Protein AF-A0A1A8ZRG0-F1 (afdb_monomer)

Secondary structure (DSSP, 8-state):
--HHHHHHHHHHHHHHHHHHHTPPP-SS-HHHHHTHHHHHHHHHHTT--HHHHHHHHHHHHHHHHHS-HHHHHHHHHHHHH-HHHHHH----S---SHHHHHHHHHHHHHHTT-S-HHHHHHHHHHHHHHHHHTT--HHHHHHHHHHHS----SSSS--HHHHHHH--

Sequence (168 aa):
MDLVDVEREMARLDAAYRPVAIRPVDVADLDRFKNLGDAVQADLAALAVDDQAETVLRAAIDLYAAGDETARAATRHLFDRYPSFRWAAHLPPDWDTAEEFRARLIHLSACDQGADPRDEILALRDLCDRARRAGVDVEAVLREVAAMSSDADRHGTGSMRGILLGCR

Solvent-accessible surface area (backbone atoms only — not comparable to full-atom values): 9434 Å² total; per-residue (Å²): 113,57,74,66,57,38,51,55,50,43,53,54,46,14,64,66,37,34,75,63,68,72,51,77,86,55,76,84,45,56,68,53,51,75,39,42,68,63,51,49,51,52,58,55,61,73,67,72,47,63,74,60,38,34,55,45,50,52,38,51,38,50,47,39,72,76,37,55,70,68,46,31,53,49,50,29,49,49,38,69,72,27,52,33,29,58,71,69,53,58,75,75,91,78,79,66,48,60,67,59,51,45,51,50,50,43,44,54,44,37,46,58,44,64,95,47,53,66,58,51,53,53,50,52,49,53,52,48,56,50,36,51,75,52,70,33,69,54,68,63,48,36,56,56,46,28,73,74,28,51,77,61,52,91,80,80,78,58,13,51,19,52,52,40,72,65,68,121

Structure (mmCIF, N/CA/C/O backbone):
data_AF-A0A1A8ZRG0-F1
#
_entry.id   AF-A0A1A8ZRG0-F1
#
loop_
_atom_site.group_PDB
_atom_site.id
_atom_site.type_symbol
_atom_site.label_atom_id
_atom_site.label_alt_id
_atom_site.label_comp_id
_atom_site.label_asym_id
_atom_site.label_entity_id
_atom_site.label_seq_id
_atom_site.pdbx_PDB_ins_code
_atom_site.Cartn_x
_atom_site.Cartn_y
_atom_site.Cartn_z
_atom_site.occupancy
_atom_site.B_iso_or_equiv
_atom_site.auth_seq_id
_atom_site.auth_comp_id
_atom_site.auth_asym_id
_atom_site.auth_atom_id
_atom_site.pdbx_PDB_model_num
ATOM 1 N N . MET A 1 1 ? -10.530 9.920 -7.348 1.00 92.38 1 MET A N 1
ATOM 2 C CA . MET A 1 1 ? -10.837 8.907 -8.381 1.00 92.38 1 MET A CA 1
ATOM 3 C C . MET A 1 1 ? -11.881 7.973 -7.803 1.00 92.38 1 MET A C 1
ATOM 5 O O . MET A 1 1 ? -11.871 7.792 -6.589 1.00 92.38 1 MET A O 1
ATOM 9 N N . ASP A 1 2 ? -12.789 7.436 -8.615 1.00 96.31 2 ASP A N 1
ATOM 10 C CA . ASP A 1 2 ? -13.670 6.358 -8.152 1.00 96.31 2 ASP A CA 1
ATOM 11 C C . ASP A 1 2 ? -12.987 4.983 -8.289 1.00 96.31 2 ASP A C 1
ATOM 13 O O . ASP A 1 2 ? -11.849 4.884 -8.754 1.00 96.31 2 ASP A O 1
ATOM 17 N N . LEU A 1 3 ? -13.660 3.916 -7.849 1.00 95.94 3 LEU A N 1
ATOM 18 C CA . LEU A 1 3 ? -13.104 2.559 -7.876 1.00 95.94 3 LEU A CA 1
ATOM 19 C C . LEU A 1 3 ? -12.782 2.072 -9.300 1.00 95.94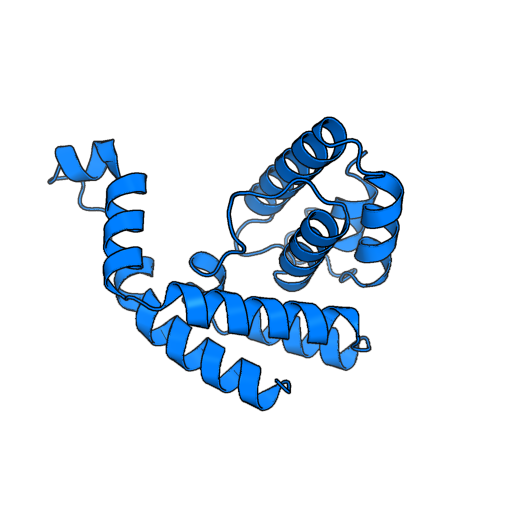 3 LEU A C 1
ATOM 21 O O . LEU A 1 3 ? -11.800 1.359 -9.486 1.00 95.94 3 LEU A O 1
ATOM 25 N N . VAL A 1 4 ? -13.580 2.464 -10.297 1.00 97.81 4 VAL A N 1
ATOM 26 C CA . VAL A 1 4 ? -13.394 2.051 -11.698 1.00 97.81 4 VAL A CA 1
ATOM 27 C C . VAL A 1 4 ? -12.181 2.756 -12.297 1.00 97.81 4 VAL A C 1
ATOM 29 O O . VAL A 1 4 ? -11.368 2.128 -12.979 1.00 97.81 4 VAL A O 1
ATOM 32 N N . ASP A 1 5 ? -12.027 4.049 -12.014 1.00 98.12 5 ASP A N 1
ATOM 33 C CA . ASP A 1 5 ? -10.839 4.811 -12.386 1.00 98.12 5 ASP A CA 1
ATOM 34 C C . ASP A 1 5 ? -9.579 4.228 -11.737 1.00 98.12 5 ASP A C 1
ATOM 36 O O . ASP A 1 5 ? -8.568 4.057 -12.420 1.00 98.12 5 ASP A O 1
ATOM 40 N N . VAL A 1 6 ? -9.638 3.901 -10.440 1.00 98.50 6 VAL A N 1
ATOM 41 C CA . VAL A 1 6 ? -8.517 3.285 -9.714 1.00 98.50 6 VAL A CA 1
ATOM 42 C C . VAL A 1 6 ? -8.157 1.932 -10.316 1.00 98.50 6 VAL A C 1
ATOM 44 O O . VAL A 1 6 ? -6.988 1.712 -10.617 1.00 98.50 6 VAL A O 1
ATOM 47 N N . GLU A 1 7 ? -9.130 1.055 -10.575 1.00 98.62 7 GLU A N 1
ATOM 48 C CA . GLU A 1 7 ? -8.873 -0.241 -11.212 1.00 98.62 7 GLU A CA 1
ATOM 49 C C . GLU A 1 7 ? -8.187 -0.083 -12.575 1.00 98.62 7 GLU A C 1
ATOM 51 O O . GLU A 1 7 ? -7.196 -0.763 -12.853 1.00 98.62 7 GLU A O 1
ATOM 56 N N . ARG A 1 8 ? -8.686 0.822 -13.427 1.00 98.69 8 ARG A N 1
ATOM 57 C CA . ARG A 1 8 ? -8.111 1.057 -14.758 1.00 98.69 8 ARG A CA 1
ATOM 58 C C . ARG A 1 8 ? -6.652 1.499 -14.667 1.00 98.69 8 ARG A C 1
ATOM 60 O O . ARG A 1 8 ? -5.812 0.987 -15.411 1.00 98.69 8 ARG A O 1
ATOM 67 N N . GLU A 1 9 ? -6.351 2.448 -13.786 1.00 98.75 9 GLU A N 1
ATOM 68 C CA . GLU A 1 9 ? -4.988 2.956 -13.632 1.00 98.75 9 GLU A CA 1
ATOM 69 C C . GLU A 1 9 ? -4.061 1.932 -12.962 1.00 98.75 9 GLU A C 1
ATOM 71 O O . GLU A 1 9 ? -2.939 1.744 -13.433 1.00 98.75 9 GLU A O 1
ATOM 76 N N . MET A 1 10 ? -4.531 1.199 -11.944 1.00 98.69 10 MET A N 1
ATOM 77 C CA . MET A 1 10 ? -3.780 0.086 -11.347 1.00 98.69 10 MET A CA 1
ATOM 78 C C . MET A 1 10 ? -3.433 -0.969 -12.399 1.00 98.69 10 MET A C 1
ATOM 80 O O . MET A 1 10 ? -2.285 -1.397 -12.466 1.00 98.69 10 MET A O 1
ATOM 84 N N . ALA A 1 11 ? -4.374 -1.342 -13.273 1.00 98.75 11 ALA A N 1
ATOM 85 C CA . ALA A 1 11 ? -4.125 -2.311 -14.340 1.00 98.75 11 ALA A CA 1
ATOM 86 C C . ALA A 1 11 ? -3.061 -1.826 -15.340 1.00 98.75 11 ALA A C 1
ATOM 88 O O . ALA A 1 11 ? -2.198 -2.595 -15.770 1.00 98.75 11 ALA A O 1
ATOM 89 N N . ARG A 1 12 ? -3.104 -0.540 -15.708 1.00 98.69 12 ARG A N 1
ATOM 90 C CA . ARG A 1 12 ? -2.107 0.080 -16.591 1.00 98.69 12 ARG A CA 1
ATOM 91 C C . ARG A 1 12 ? -0.719 0.080 -15.948 1.00 98.69 12 ARG A C 1
ATOM 93 O O . ARG A 1 12 ? 0.257 -0.265 -16.613 1.00 98.69 12 ARG A O 1
ATOM 100 N N . LEU A 1 13 ? -0.626 0.489 -14.686 1.00 98.69 13 LEU A N 1
ATOM 101 C CA . LEU A 1 13 ? 0.638 0.568 -13.959 1.00 98.69 13 LEU A CA 1
ATOM 102 C C . LEU A 1 13 ? 1.204 -0.820 -13.652 1.00 98.69 13 LEU A C 1
ATOM 104 O O . LEU A 1 13 ? 2.399 -1.032 -13.818 1.00 98.69 13 LEU A O 1
ATOM 108 N N . ASP A 1 14 ? 0.360 -1.793 -13.308 1.00 98.69 14 ASP A N 1
ATOM 109 C CA . ASP A 1 14 ? 0.764 -3.193 -13.155 1.00 98.69 14 ASP A CA 1
ATOM 110 C C . ASP A 1 14 ? 1.443 -3.714 -14.423 1.00 98.69 14 ASP A C 1
ATOM 112 O O . ASP A 1 14 ? 2.547 -4.256 -14.360 1.00 98.69 14 ASP A O 1
ATOM 116 N N . ALA A 1 15 ? 0.841 -3.461 -15.589 1.00 98.50 15 ALA A N 1
ATOM 117 C CA . ALA A 1 15 ? 1.427 -3.833 -16.871 1.00 98.50 15 ALA A CA 1
ATOM 118 C C . ALA A 1 15 ? 2.775 -3.136 -17.135 1.00 98.50 15 ALA A C 1
ATOM 120 O O . ALA A 1 15 ? 3.661 -3.752 -17.730 1.00 98.50 15 ALA A O 1
ATOM 121 N N . ALA A 1 16 ? 2.946 -1.889 -16.683 1.00 98.38 16 ALA A N 1
ATOM 122 C CA . ALA A 1 16 ? 4.204 -1.151 -16.797 1.00 98.38 16 ALA A CA 1
ATOM 123 C C . ALA A 1 16 ? 5.297 -1.706 -15.866 1.00 98.38 16 ALA A C 1
ATOM 125 O O . ALA A 1 16 ? 6.439 -1.857 -16.296 1.00 98.38 16 ALA A O 1
ATOM 126 N N . TYR A 1 17 ? 4.952 -2.063 -14.626 1.00 98.38 17 TYR A N 1
ATOM 127 C CA . TYR A 1 17 ? 5.888 -2.621 -13.645 1.00 98.38 17 TYR A CA 1
ATOM 128 C C . TYR A 1 17 ? 6.255 -4.082 -13.917 1.00 98.38 17 TYR A C 1
ATOM 130 O O . TYR A 1 17 ? 7.357 -4.524 -13.578 1.00 98.38 17 TYR A O 1
ATOM 138 N N . ARG A 1 18 ? 5.358 -4.843 -14.552 1.00 97.62 18 ARG A N 1
ATOM 139 C CA . ARG A 1 18 ? 5.498 -6.290 -14.751 1.00 97.62 18 ARG A CA 1
ATOM 140 C C . ARG A 1 18 ? 6.856 -6.730 -15.321 1.00 97.62 18 ARG A C 1
ATOM 142 O O . ARG A 1 18 ? 7.406 -7.681 -14.770 1.00 97.62 18 ARG A O 1
ATOM 149 N N . PRO A 1 19 ? 7.443 -6.096 -16.359 1.00 97.00 19 PRO A N 1
ATOM 150 C CA . PRO A 1 19 ? 8.737 -6.513 -16.913 1.00 97.00 19 PRO A CA 1
ATOM 151 C C . PRO A 1 19 ? 9.915 -6.396 -15.939 1.00 97.00 19 PRO A C 1
ATOM 153 O O . PRO A 1 19 ? 10.937 -7.051 -16.145 1.00 97.00 19 PRO A O 1
ATOM 156 N N . VAL A 1 20 ? 9.796 -5.547 -14.915 1.00 96.25 20 VAL A N 1
ATOM 157 C CA . VAL A 1 20 ? 10.775 -5.436 -13.827 1.00 96.25 20 VAL A CA 1
ATOM 158 C C . VAL A 1 20 ? 10.456 -6.474 -12.752 1.00 96.25 20 VAL A C 1
ATOM 160 O O . VAL A 1 20 ? 11.332 -7.249 -12.380 1.00 96.25 20 VAL A O 1
ATOM 163 N N . ALA A 1 21 ? 9.189 -6.558 -12.336 1.00 94.56 21 ALA A N 1
ATOM 164 C CA . ALA A 1 21 ? 8.733 -7.420 -11.244 1.00 94.56 21 ALA A CA 1
ATOM 165 C C . ALA A 1 21 ? 9.008 -8.917 -11.470 1.00 94.56 21 ALA A C 1
ATOM 167 O O . ALA A 1 21 ? 9.368 -9.631 -10.538 1.00 94.56 21 ALA A O 1
ATOM 168 N N . ILE A 1 22 ? 8.843 -9.409 -12.703 1.00 94.81 22 ILE A N 1
ATOM 169 C CA . ILE A 1 22 ? 9.018 -10.840 -13.019 1.00 94.81 22 ILE A CA 1
ATOM 170 C C . ILE A 1 22 ? 10.413 -11.182 -13.546 1.00 94.81 22 ILE A C 1
ATOM 172 O O . ILE A 1 22 ? 10.653 -12.326 -13.941 1.00 94.81 22 ILE A O 1
ATOM 176 N N . ARG A 1 23 ? 11.317 -10.199 -13.631 1.00 92.88 23 ARG A N 1
ATOM 177 C CA . ARG A 1 23 ? 12.648 -10.403 -14.201 1.00 92.88 23 ARG A CA 1
ATOM 178 C C . ARG A 1 23 ? 13.438 -11.363 -13.306 1.00 92.88 23 ARG A C 1
ATOM 180 O O . ARG A 1 23 ? 13.644 -11.050 -12.134 1.00 92.88 23 ARG A O 1
ATOM 187 N N . PRO A 1 24 ? 13.918 -12.505 -13.831 1.00 90.56 24 PRO A N 1
ATOM 188 C CA . PRO A 1 24 ? 14.787 -13.380 -13.060 1.00 90.56 24 PRO A CA 1
ATOM 189 C C . PRO A 1 24 ? 16.049 -12.635 -12.627 1.00 90.56 24 PRO A C 1
ATOM 191 O O . PRO A 1 24 ? 16.623 -11.866 -13.402 1.00 90.56 24 PRO A O 1
ATOM 194 N N . VAL A 1 25 ? 16.492 -12.885 -11.398 1.00 89.75 25 VAL A N 1
ATOM 195 C CA . VAL A 1 25 ? 17.778 -12.379 -10.918 1.00 89.75 25 VAL A CA 1
ATOM 196 C C . VAL A 1 25 ? 18.892 -13.112 -11.662 1.00 89.75 25 VAL A C 1
ATOM 198 O O . VAL A 1 25 ? 19.009 -14.334 -11.559 1.00 89.75 25 VAL A O 1
ATOM 201 N N . ASP A 1 26 ? 19.705 -12.367 -12.407 1.00 88.81 26 ASP A N 1
ATOM 202 C CA . ASP A 1 26 ? 20.890 -12.907 -13.065 1.00 88.81 26 ASP A CA 1
ATOM 203 C C . ASP A 1 26 ? 22.055 -12.966 -12.070 1.00 88.81 26 ASP A C 1
ATOM 205 O O . ASP A 1 26 ? 22.596 -11.943 -11.657 1.00 88.81 26 ASP A O 1
ATOM 209 N N . VAL A 1 27 ? 22.426 -14.182 -11.668 1.00 90.12 27 VAL A N 1
ATOM 210 C CA . VAL A 1 27 ? 23.544 -14.433 -10.745 1.00 90.12 27 VAL A CA 1
ATOM 211 C C . VAL A 1 27 ? 24.905 -14.450 -11.446 1.00 90.12 27 VAL A C 1
ATOM 213 O O . VAL A 1 27 ? 25.931 -14.506 -10.768 1.00 90.12 27 VAL A O 1
ATOM 216 N N . ALA A 1 28 ? 24.938 -14.426 -12.783 1.00 93.94 28 ALA A N 1
ATOM 217 C CA . ALA A 1 28 ? 26.177 -14.310 -13.547 1.00 93.94 28 ALA A CA 1
ATOM 218 C C . ALA A 1 28 ? 26.670 -12.854 -13.609 1.00 93.94 28 ALA A C 1
ATOM 220 O O . ALA A 1 28 ? 27.880 -12.618 -13.627 1.00 93.94 28 ALA A O 1
ATOM 221 N N . ASP A 1 29 ? 25.754 -11.883 -13.573 1.00 91.06 29 ASP A N 1
ATOM 222 C CA . ASP A 1 29 ? 26.075 -10.468 -13.382 1.00 91.06 29 ASP A CA 1
ATOM 223 C C . ASP A 1 29 ? 26.295 -10.175 -11.889 1.00 91.06 29 ASP A C 1
ATOM 225 O O . ASP A 1 29 ? 25.399 -9.761 -11.152 1.00 91.06 29 ASP A O 1
ATOM 229 N N . LEU A 1 30 ? 27.518 -10.437 -11.421 1.00 91.25 30 LEU A N 1
ATOM 230 C CA . LEU A 1 30 ? 27.878 -10.306 -10.007 1.00 91.25 30 LEU A CA 1
ATOM 231 C C . LEU A 1 30 ? 27.751 -8.876 -9.474 1.00 91.25 30 LEU A C 1
ATOM 233 O O . LEU A 1 30 ? 27.485 -8.704 -8.283 1.00 91.25 30 LEU A O 1
ATOM 237 N N . ASP A 1 31 ? 27.961 -7.862 -10.312 1.00 90.62 31 ASP A N 1
ATOM 238 C CA . ASP A 1 31 ? 27.880 -6.467 -9.881 1.00 90.62 31 ASP A CA 1
ATOM 239 C C . ASP A 1 31 ? 26.423 -6.054 -9.698 1.00 90.62 31 ASP A C 1
ATOM 241 O O . ASP A 1 31 ? 26.072 -5.464 -8.672 1.00 90.62 31 ASP A O 1
ATOM 245 N N . ARG A 1 32 ? 25.547 -6.455 -10.623 1.00 89.62 32 ARG A N 1
ATOM 246 C CA . ARG A 1 32 ? 24.105 -6.271 -10.465 1.00 89.62 32 ARG A CA 1
ATOM 247 C C . ARG A 1 32 ? 23.548 -7.095 -9.310 1.00 89.62 32 ARG A C 1
ATOM 249 O O . ARG A 1 32 ? 22.732 -6.585 -8.552 1.00 89.62 32 ARG A O 1
ATOM 256 N N . PHE A 1 33 ? 24.005 -8.334 -9.131 1.00 90.88 33 PHE A N 1
ATOM 257 C CA . PHE A 1 33 ? 23.566 -9.197 -8.035 1.00 90.88 33 PHE A CA 1
ATOM 258 C C . PHE A 1 33 ? 23.905 -8.609 -6.657 1.00 90.88 33 PHE A C 1
ATOM 260 O O . PHE A 1 33 ? 23.058 -8.595 -5.766 1.00 90.88 33 PHE A O 1
ATOM 267 N N . LYS A 1 34 ? 25.120 -8.071 -6.478 1.00 93.62 34 LYS A N 1
ATOM 268 C CA . LYS A 1 34 ? 25.535 -7.421 -5.220 1.00 93.62 34 LYS A CA 1
ATOM 269 C C . LYS A 1 34 ? 24.744 -6.151 -4.908 1.00 93.62 34 LYS A C 1
ATOM 271 O O . LYS A 1 34 ? 24.571 -5.833 -3.737 1.00 93.62 34 LYS A O 1
ATOM 276 N N . ASN A 1 35 ? 24.270 -5.452 -5.937 1.00 93.06 35 ASN A N 1
ATOM 277 C CA . ASN A 1 35 ? 23.545 -4.185 -5.825 1.00 93.06 35 ASN A CA 1
ATOM 278 C C . ASN A 1 35 ? 22.094 -4.328 -6.312 1.00 93.06 35 ASN A C 1
ATOM 280 O O . ASN A 1 35 ? 21.547 -3.418 -6.935 1.00 93.06 35 ASN A O 1
ATOM 284 N N . LEU A 1 36 ? 21.472 -5.489 -6.067 1.00 91.94 36 LEU A N 1
ATOM 285 C CA . LEU A 1 36 ? 20.176 -5.834 -6.654 1.00 91.94 36 LEU A CA 1
ATOM 286 C C . LEU A 1 36 ? 19.093 -4.799 -6.325 1.00 91.94 36 LEU A C 1
ATOM 288 O O . LEU A 1 36 ? 18.327 -4.436 -7.211 1.00 91.94 36 LEU A O 1
ATOM 292 N N . GLY A 1 37 ? 19.054 -4.304 -5.084 1.00 91.38 37 GLY A N 1
ATOM 293 C CA . GLY A 1 37 ? 18.101 -3.272 -4.666 1.00 91.38 37 GLY A CA 1
ATOM 294 C C . GLY A 1 37 ? 18.221 -2.003 -5.510 1.00 91.38 37 GLY A C 1
ATOM 295 O O . GLY A 1 37 ? 17.245 -1.596 -6.134 1.00 91.38 37 GLY A O 1
ATOM 296 N N . ASP A 1 38 ? 19.425 -1.441 -5.610 1.00 93.88 38 ASP A N 1
ATOM 297 C CA . ASP A 1 38 ? 19.689 -0.227 -6.393 1.00 93.88 38 ASP A CA 1
ATOM 298 C C . ASP A 1 38 ? 19.415 -0.436 -7.889 1.00 93.88 38 ASP A C 1
ATOM 300 O O . ASP A 1 38 ? 18.849 0.432 -8.552 1.00 93.88 38 ASP A O 1
ATOM 304 N N . ALA A 1 39 ? 19.763 -1.609 -8.426 1.00 93.31 39 ALA A N 1
ATOM 305 C CA . ALA A 1 39 ? 19.501 -1.950 -9.821 1.00 93.31 39 ALA A CA 1
ATOM 306 C C . ALA A 1 39 ? 17.996 -2.028 -10.128 1.00 93.31 39 ALA A C 1
ATOM 308 O O . ALA A 1 39 ? 17.553 -1.545 -11.169 1.00 93.31 39 ALA A O 1
ATOM 309 N N . VAL A 1 40 ? 17.210 -2.618 -9.222 1.00 93.94 40 VAL A N 1
ATOM 310 C CA . VAL A 1 40 ? 15.745 -2.675 -9.333 1.00 93.94 40 VAL A CA 1
ATOM 311 C C . VAL A 1 40 ? 15.144 -1.275 -9.218 1.00 93.94 40 VAL A C 1
ATOM 313 O O . VAL A 1 40 ? 14.293 -0.921 -10.028 1.00 93.94 40 VAL A O 1
ATOM 316 N N . GLN A 1 41 ? 15.612 -0.458 -8.272 1.00 92.75 41 GLN A N 1
ATOM 317 C CA . GLN A 1 41 ? 15.164 0.931 -8.126 1.00 92.75 41 GLN A CA 1
ATOM 318 C C . GLN A 1 41 ? 15.442 1.755 -9.390 1.00 92.75 41 GLN A C 1
ATOM 320 O O . GLN A 1 41 ? 14.569 2.481 -9.857 1.00 92.75 41 GLN A O 1
ATOM 325 N N . ALA A 1 42 ? 16.617 1.590 -10.004 1.00 94.12 42 ALA A N 1
ATOM 326 C CA . ALA A 1 42 ? 16.948 2.253 -11.262 1.00 94.12 42 ALA A CA 1
ATOM 327 C C . ALA A 1 42 ? 16.039 1.808 -12.425 1.00 94.12 42 ALA A C 1
ATOM 329 O O . ALA A 1 42 ? 15.607 2.644 -13.219 1.00 94.12 42 ALA A O 1
ATOM 330 N N . ASP A 1 43 ? 15.721 0.512 -12.520 1.00 95.31 43 ASP A N 1
ATOM 331 C CA . ASP A 1 43 ? 14.783 -0.000 -13.527 1.00 95.31 43 ASP A CA 1
ATOM 332 C C . ASP A 1 43 ? 13.365 0.558 -13.336 1.00 95.31 43 ASP A C 1
ATOM 334 O O . ASP A 1 43 ? 12.701 0.875 -14.322 1.00 95.31 43 ASP A O 1
ATOM 338 N N . LEU A 1 44 ? 12.897 0.677 -12.087 1.00 95.88 44 LEU A N 1
ATOM 339 C CA . LEU A 1 44 ? 11.591 1.259 -11.765 1.00 95.88 44 LEU A CA 1
ATOM 340 C C . LEU A 1 44 ? 11.546 2.749 -12.115 1.00 95.88 44 LEU A C 1
ATOM 342 O O . LEU A 1 44 ? 10.640 3.174 -12.829 1.00 95.88 44 LEU A O 1
ATOM 346 N N . ALA A 1 45 ? 12.561 3.515 -11.710 1.00 94.88 45 ALA A N 1
ATOM 347 C CA . ALA A 1 45 ? 12.659 4.940 -12.017 1.00 94.88 45 ALA A CA 1
ATOM 348 C C . ALA A 1 45 ? 12.654 5.207 -13.535 1.00 94.88 45 ALA A C 1
ATOM 350 O O . ALA A 1 45 ? 12.055 6.175 -14.006 1.00 94.88 45 ALA A O 1
ATOM 351 N N . ALA A 1 46 ? 13.264 4.320 -14.329 1.00 97.00 46 ALA A N 1
ATOM 352 C CA . ALA A 1 46 ? 13.272 4.419 -15.788 1.00 97.00 46 ALA A CA 1
ATOM 353 C C . ALA A 1 46 ? 11.878 4.269 -16.432 1.00 97.00 46 ALA A C 1
ATOM 355 O O . ALA A 1 46 ? 11.698 4.679 -17.581 1.00 97.00 46 ALA A O 1
ATOM 356 N N . LEU A 1 47 ? 10.889 3.715 -15.720 1.00 96.75 47 LEU A N 1
ATOM 357 C CA . LEU A 1 47 ? 9.500 3.660 -16.186 1.00 96.75 47 LEU A CA 1
ATOM 358 C C . LEU A 1 47 ? 8.813 5.032 -16.119 1.00 96.75 47 LEU A C 1
ATOM 360 O O . LEU A 1 47 ? 7.849 5.244 -16.851 1.00 96.75 47 LEU A O 1
ATOM 364 N N . ALA A 1 48 ? 9.312 5.950 -15.280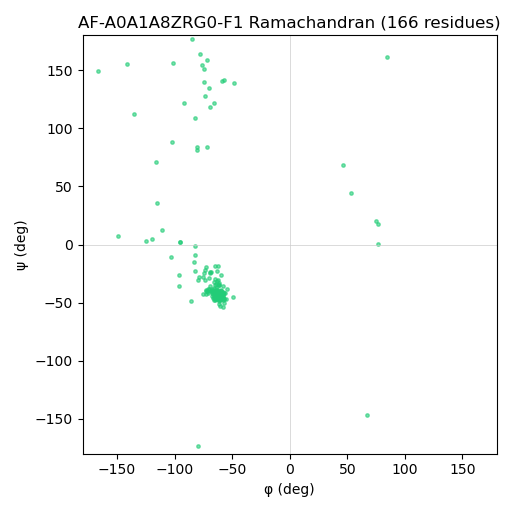 1.00 96.69 48 ALA A N 1
ATOM 365 C CA . ALA A 1 48 ? 8.802 7.312 -15.108 1.00 96.69 48 ALA A CA 1
ATOM 366 C C . ALA A 1 48 ? 7.289 7.374 -14.808 1.00 96.69 48 ALA A C 1
ATOM 368 O O . ALA A 1 48 ? 6.553 8.171 -15.394 1.00 96.69 48 ALA A O 1
ATOM 369 N N . VAL A 1 49 ? 6.818 6.503 -13.909 1.00 96.88 49 VAL A N 1
ATOM 370 C CA . VAL A 1 49 ? 5.400 6.406 -13.515 1.00 96.88 49 VAL A CA 1
ATOM 371 C C . VAL A 1 49 ? 5.147 6.664 -12.027 1.00 96.88 49 VAL A C 1
ATOM 373 O O . VAL A 1 49 ? 4.003 6.542 -11.598 1.00 96.88 49 VAL A O 1
ATOM 376 N N . ASP A 1 50 ? 6.165 7.039 -11.250 1.00 93.56 50 ASP A N 1
ATOM 377 C CA . ASP A 1 50 ? 6.080 7.110 -9.783 1.00 93.56 50 ASP A CA 1
ATOM 378 C C . ASP A 1 50 ? 5.022 8.111 -9.293 1.00 93.56 50 ASP A C 1
ATOM 380 O O . ASP A 1 50 ? 4.168 7.738 -8.494 1.00 93.56 50 ASP A O 1
ATOM 384 N N . ASP A 1 51 ? 4.968 9.323 -9.856 1.00 96.50 51 ASP A N 1
ATOM 385 C CA . ASP A 1 51 ? 3.952 10.331 -9.497 1.00 96.50 51 ASP A CA 1
ATOM 386 C C . ASP A 1 51 ? 2.517 9.835 -9.760 1.00 96.50 51 ASP A C 1
ATOM 388 O O . ASP A 1 51 ? 1.585 10.062 -8.978 1.00 96.50 51 ASP A O 1
ATOM 392 N N . GLN A 1 52 ? 2.325 9.127 -10.879 1.00 98.00 52 GLN A N 1
ATOM 393 C CA . GLN A 1 52 ? 1.031 8.545 -11.228 1.00 98.00 52 GLN A CA 1
ATOM 394 C C . GLN A 1 52 ? 0.700 7.376 -10.296 1.00 98.00 52 GLN A C 1
ATOM 396 O O . GLN A 1 52 ? -0.445 7.243 -9.867 1.00 98.00 52 GLN A O 1
ATOM 401 N N . ALA A 1 53 ?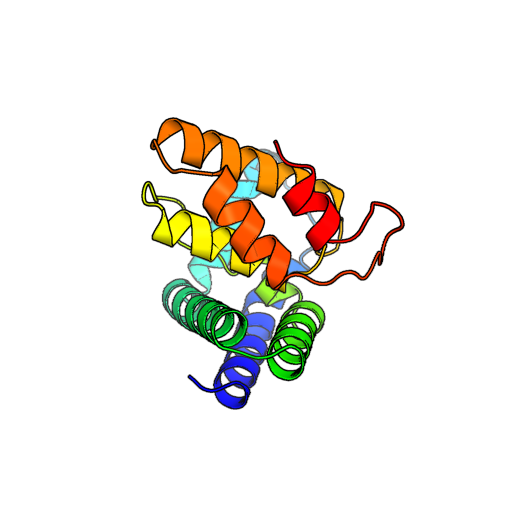 1.682 6.540 -9.959 1.00 98.19 53 ALA A N 1
ATOM 402 C CA . ALA A 1 53 ? 1.500 5.426 -9.042 1.00 98.19 53 ALA A CA 1
ATOM 403 C C . ALA A 1 53 ? 1.168 5.896 -7.625 1.00 98.19 53 ALA A C 1
ATOM 405 O O . ALA A 1 53 ? 0.238 5.354 -7.029 1.00 98.19 53 ALA A O 1
ATOM 406 N N . GLU A 1 54 ? 1.832 6.940 -7.123 1.00 98.25 54 GLU A N 1
ATOM 407 C CA . GLU A 1 54 ? 1.481 7.569 -5.849 1.00 98.25 54 GLU A CA 1
ATOM 408 C C . GLU A 1 54 ? 0.046 8.105 -5.886 1.00 98.25 54 GLU A C 1
ATOM 410 O O . GLU A 1 54 ? -0.738 7.836 -4.975 1.00 98.25 54 GLU A O 1
ATOM 415 N N . THR A 1 55 ? -0.333 8.812 -6.955 1.00 98.56 55 THR A N 1
ATOM 416 C CA . THR A 1 55 ? -1.688 9.367 -7.106 1.00 98.56 55 THR A CA 1
ATOM 417 C C . THR A 1 55 ? -2.757 8.272 -7.044 1.00 98.56 55 THR A C 1
ATOM 419 O O . THR A 1 55 ? -3.756 8.402 -6.330 1.00 98.56 55 THR A O 1
ATOM 422 N N . VAL A 1 56 ? -2.539 7.169 -7.763 1.00 98.69 56 VAL A N 1
ATOM 423 C CA . VAL A 1 56 ? -3.454 6.017 -7.789 1.00 98.69 56 VAL A CA 1
ATOM 424 C C . VAL A 1 56 ? -3.488 5.314 -6.434 1.00 98.69 56 VAL A C 1
ATOM 426 O O . VAL A 1 56 ? -4.565 4.956 -5.955 1.00 98.69 56 VAL A O 1
ATOM 429 N N . LEU A 1 57 ? -2.331 5.151 -5.787 1.00 98.69 57 LEU A N 1
ATOM 430 C CA . LEU A 1 57 ? -2.227 4.530 -4.473 1.00 98.69 57 LEU A CA 1
ATOM 431 C C . LEU A 1 57 ? -2.966 5.345 -3.404 1.00 98.69 57 LEU A C 1
ATOM 433 O O . LEU A 1 57 ? -3.745 4.778 -2.639 1.00 98.69 57 LEU A O 1
ATOM 437 N N . ARG A 1 58 ? -2.795 6.672 -3.382 1.00 98.69 58 ARG A N 1
ATOM 438 C CA . ARG A 1 58 ? -3.538 7.560 -2.474 1.00 98.69 58 ARG A CA 1
ATOM 439 C C . ARG A 1 58 ? -5.041 7.473 -2.712 1.00 98.69 58 ARG A C 1
ATOM 441 O O . ARG A 1 58 ? -5.796 7.323 -1.758 1.00 98.69 58 ARG A O 1
ATOM 448 N N . ALA A 1 59 ? -5.478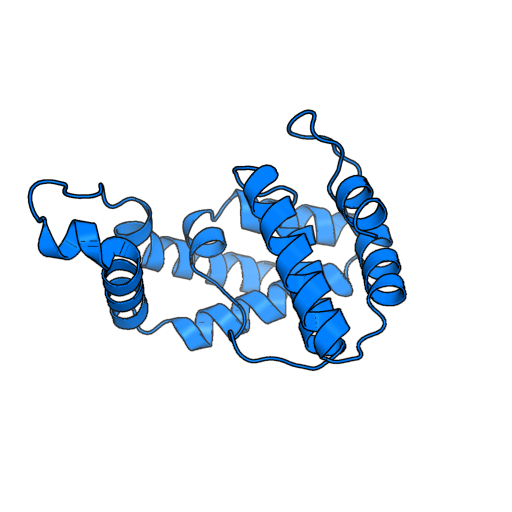 7.447 -3.970 1.00 98.62 59 ALA A N 1
ATOM 449 C CA . ALA A 1 59 ? -6.892 7.268 -4.280 1.00 98.62 59 ALA A CA 1
ATOM 450 C C . ALA A 1 59 ? -7.444 5.915 -3.788 1.00 98.62 59 ALA A C 1
ATOM 452 O O . ALA A 1 59 ? -8.561 5.861 -3.273 1.00 98.62 59 ALA A O 1
ATOM 453 N N . ALA A 1 60 ? -6.676 4.827 -3.902 1.00 98.62 60 ALA A N 1
ATOM 454 C CA . ALA A 1 60 ? -7.065 3.521 -3.368 1.00 98.62 60 ALA A CA 1
ATOM 455 C C . ALA A 1 60 ? -7.161 3.526 -1.829 1.00 98.62 60 ALA A C 1
ATOM 457 O O . ALA A 1 60 ? -8.103 2.961 -1.268 1.00 98.62 60 ALA A O 1
ATOM 458 N N . ILE A 1 61 ? -6.221 4.197 -1.152 1.00 98.69 61 ILE A N 1
ATOM 459 C CA . ILE A 1 61 ? -6.225 4.401 0.305 1.00 98.69 61 ILE A CA 1
ATOM 460 C C . ILE A 1 61 ? -7.476 5.176 0.737 1.00 98.69 61 ILE A C 1
ATOM 462 O O . ILE A 1 61 ? -8.167 4.748 1.662 1.00 98.69 61 ILE A O 1
ATOM 466 N N . ASP A 1 62 ? -7.812 6.264 0.043 1.00 98.56 62 ASP A N 1
ATOM 467 C CA . ASP A 1 62 ? -8.989 7.083 0.346 1.00 98.56 62 ASP A CA 1
ATOM 468 C C . ASP A 1 62 ? -10.293 6.295 0.163 1.00 98.56 62 ASP A C 1
ATOM 470 O O . ASP A 1 62 ? -11.173 6.334 1.029 1.00 98.56 62 ASP A O 1
ATOM 474 N N . LEU A 1 63 ? -10.405 5.523 -0.925 1.00 98.38 63 LEU A N 1
ATOM 475 C CA . LEU A 1 63 ? -11.554 4.646 -1.170 1.00 98.38 63 LEU A CA 1
ATOM 476 C C . LEU A 1 63 ? -11.705 3.581 -0.080 1.00 98.38 63 LEU A C 1
ATOM 478 O O . LEU A 1 63 ? -12.821 3.313 0.362 1.00 98.38 63 LEU A O 1
ATOM 482 N N . TYR A 1 64 ? -10.600 2.989 0.378 1.00 98.50 64 TYR A N 1
ATOM 483 C CA . TYR A 1 64 ? -10.625 2.017 1.472 1.00 98.50 64 TYR A CA 1
ATOM 484 C C . TYR A 1 64 ? -11.070 2.657 2.793 1.00 98.50 64 TYR A C 1
ATOM 486 O O . TYR A 1 64 ? -11.899 2.101 3.519 1.00 98.50 64 TYR A O 1
ATOM 494 N N . ALA A 1 65 ? -10.528 3.836 3.101 1.00 98.25 65 ALA A N 1
ATOM 495 C CA . ALA A 1 65 ? -10.791 4.552 4.341 1.00 98.25 65 ALA A CA 1
ATOM 496 C C . ALA A 1 65 ? -12.251 5.019 4.443 1.00 98.25 65 ALA A C 1
ATOM 498 O O . ALA A 1 65 ? -12.882 4.851 5.488 1.00 98.25 65 ALA A O 1
ATOM 499 N N . ALA A 1 66 ? -12.783 5.600 3.364 1.00 97.38 66 ALA A N 1
ATOM 500 C CA . ALA A 1 66 ? -14.144 6.133 3.310 1.00 97.38 66 ALA A CA 1
ATOM 501 C C . ALA A 1 66 ? -15.206 5.058 3.027 1.00 97.38 66 ALA A C 1
ATOM 503 O O . ALA A 1 66 ? -16.385 5.258 3.325 1.00 97.38 66 ALA A O 1
ATOM 504 N N . GLY A 1 67 ? -14.797 3.938 2.429 1.00 96.06 67 GLY A N 1
ATOM 505 C CA . GLY A 1 67 ? -15.676 2.859 2.009 1.00 96.06 67 GLY A CA 1
ATOM 506 C C . GLY A 1 67 ? -16.256 2.041 3.161 1.00 96.06 67 GLY A C 1
ATOM 507 O O . GLY A 1 67 ? -15.712 1.987 4.266 1.00 96.06 67 GLY A O 1
ATOM 508 N N . ASP A 1 68 ? -17.366 1.367 2.874 1.00 97.06 68 ASP A N 1
ATOM 509 C CA . ASP A 1 68 ? -17.897 0.296 3.709 1.00 97.06 68 ASP A CA 1
ATOM 510 C C . ASP A 1 68 ? -17.144 -1.024 3.457 1.00 97.06 68 ASP A C 1
ATOM 512 O O . ASP A 1 68 ? -16.153 -1.076 2.727 1.00 97.06 68 ASP A O 1
ATOM 516 N N . GLU A 1 69 ? -17.610 -2.116 4.060 1.00 96.50 69 GLU A N 1
ATOM 517 C CA . GLU A 1 69 ? -16.963 -3.417 3.889 1.00 96.50 69 GLU A CA 1
ATOM 518 C C . GLU A 1 69 ? -16.971 -3.906 2.433 1.00 96.50 69 GLU A C 1
ATOM 520 O O . GLU A 1 69 ? -16.006 -4.524 1.988 1.00 96.50 69 GLU A O 1
ATOM 525 N N . THR A 1 70 ? -18.008 -3.575 1.659 1.00 97.31 70 THR A N 1
ATOM 526 C CA . THR A 1 70 ? -18.087 -3.935 0.237 1.00 97.31 70 THR A CA 1
ATOM 527 C C . THR A 1 70 ? -16.993 -3.225 -0.555 1.00 97.31 70 THR A C 1
ATOM 529 O O . THR A 1 70 ? -16.266 -3.860 -1.320 1.00 97.31 70 THR A O 1
ATOM 532 N N . ALA A 1 71 ? -16.841 -1.916 -0.346 1.00 97.19 71 ALA A N 1
ATOM 533 C CA . ALA A 1 71 ? -15.800 -1.126 -0.993 1.00 97.19 71 ALA A CA 1
ATOM 534 C C . ALA A 1 71 ? -14.395 -1.573 -0.559 1.00 97.19 71 ALA A C 1
ATOM 536 O O . ALA A 1 71 ? -13.525 -1.761 -1.407 1.00 97.19 71 ALA A O 1
ATOM 537 N N . ARG A 1 72 ? -14.176 -1.831 0.736 1.00 98.25 72 ARG A N 1
ATOM 538 C CA . ARG A 1 72 ? -12.889 -2.333 1.245 1.00 98.25 72 ARG A CA 1
ATOM 539 C C . ARG A 1 72 ? -12.537 -3.696 0.665 1.00 98.25 72 ARG A C 1
ATOM 541 O O . ARG A 1 72 ? -11.397 -3.894 0.251 1.00 98.25 72 ARG A O 1
ATOM 548 N N . ALA A 1 73 ? -13.498 -4.616 0.585 1.00 97.38 73 ALA A N 1
ATOM 549 C CA . ALA A 1 73 ? -13.305 -5.917 -0.047 1.00 97.38 73 ALA A CA 1
ATOM 550 C C . ALA A 1 73 ? -12.942 -5.786 -1.531 1.00 97.38 73 ALA A C 1
ATOM 552 O O . ALA A 1 73 ? -12.029 -6.470 -1.998 1.00 97.38 73 ALA A O 1
ATOM 553 N N . ALA A 1 74 ? -13.599 -4.877 -2.256 1.00 98.06 74 ALA A N 1
ATOM 554 C CA . ALA A 1 74 ? -13.268 -4.598 -3.648 1.00 98.06 74 ALA A CA 1
ATOM 555 C C . ALA A 1 74 ? -11.848 -4.026 -3.794 1.00 98.06 74 ALA A C 1
ATOM 557 O O . ALA A 1 74 ? -11.083 -4.516 -4.620 1.00 98.06 74 ALA A O 1
ATOM 558 N N . THR A 1 75 ? -11.447 -3.071 -2.950 1.00 98.19 75 THR A N 1
ATOM 559 C CA . THR A 1 75 ? -10.080 -2.529 -2.956 1.00 98.19 75 THR A CA 1
ATOM 560 C C . THR A 1 75 ? -9.034 -3.607 -2.656 1.00 98.19 75 THR A C 1
ATOM 562 O O . THR A 1 75 ? -8.035 -3.687 -3.371 1.00 98.19 75 THR A O 1
ATOM 565 N N . ARG A 1 76 ? -9.266 -4.493 -1.672 1.00 97.69 76 ARG A N 1
ATOM 566 C CA . ARG A 1 76 ? -8.371 -5.644 -1.413 1.00 97.69 76 ARG A CA 1
ATOM 567 C C . ARG A 1 76 ? -8.240 -6.543 -2.640 1.00 97.69 76 ARG A C 1
ATOM 569 O O . ARG A 1 76 ? -7.140 -6.968 -2.984 1.00 97.69 76 ARG A O 1
ATOM 576 N N . HIS A 1 77 ? -9.351 -6.797 -3.334 1.00 97.00 77 HIS A N 1
ATOM 577 C CA . HIS A 1 77 ? -9.339 -7.582 -4.565 1.00 97.00 77 HIS A CA 1
ATOM 578 C C . HIS A 1 77 ? -8.508 -6.925 -5.678 1.00 97.00 77 HIS A C 1
ATOM 580 O O . HIS A 1 77 ? -7.833 -7.640 -6.416 1.00 97.00 77 HIS A O 1
ATOM 586 N N . LEU A 1 78 ? -8.490 -5.591 -5.787 1.00 98.25 78 LEU A N 1
ATOM 587 C CA . LEU A 1 78 ? -7.629 -4.902 -6.756 1.00 98.25 78 LEU A CA 1
ATOM 588 C C . LEU A 1 78 ? -6.139 -5.135 -6.465 1.00 98.25 78 LEU A C 1
ATOM 590 O O . LEU A 1 78 ? -5.392 -5.473 -7.382 1.00 98.25 78 LEU A O 1
ATOM 594 N N . PHE A 1 79 ? -5.705 -5.023 -5.206 1.00 97.69 79 PHE A N 1
ATOM 595 C CA . PHE A 1 79 ? -4.308 -5.290 -4.832 1.00 97.69 79 PHE A CA 1
ATOM 596 C C . PHE A 1 79 ? -3.899 -6.756 -5.050 1.00 97.69 79 PHE A C 1
ATOM 598 O O . PHE A 1 79 ? -2.765 -7.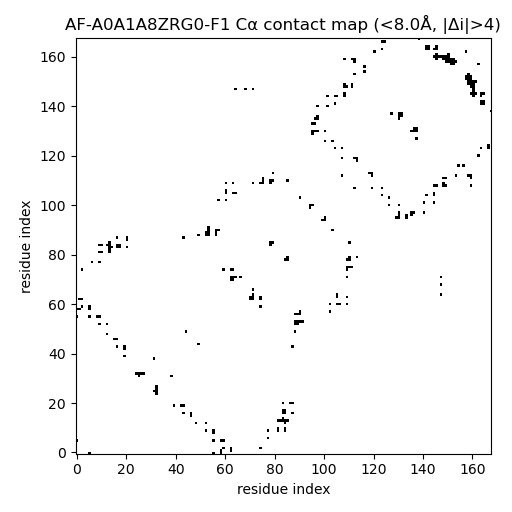020 -5.446 1.00 97.69 79 PHE A O 1
ATOM 605 N N . ASP A 1 80 ? -4.811 -7.707 -4.833 1.00 95.56 80 ASP A N 1
ATOM 606 C CA . ASP A 1 80 ? -4.596 -9.133 -5.128 1.00 95.56 80 ASP A CA 1
ATOM 607 C C . ASP A 1 80 ? -4.481 -9.390 -6.644 1.00 95.56 80 ASP A C 1
ATOM 609 O O . ASP A 1 80 ? -3.622 -10.145 -7.102 1.00 95.56 80 ASP A O 1
ATOM 613 N N . ARG A 1 81 ? -5.311 -8.703 -7.437 1.00 97.50 81 ARG A N 1
ATOM 614 C CA . ARG A 1 81 ? -5.377 -8.832 -8.898 1.00 97.50 81 ARG A CA 1
ATOM 615 C C . ARG A 1 81 ? -4.197 -8.195 -9.636 1.00 97.50 81 ARG A C 1
ATOM 617 O O . ARG A 1 81 ? -3.844 -8.679 -10.712 1.00 97.50 81 ARG A O 1
ATOM 624 N N . TYR A 1 82 ? -3.609 -7.132 -9.089 1.00 98.19 82 TYR A N 1
ATOM 625 C CA . TYR A 1 82 ? -2.532 -6.351 -9.713 1.00 98.19 82 TYR A CA 1
ATOM 626 C C . TYR A 1 82 ? -1.231 -6.432 -8.889 1.00 98.19 82 TYR A C 1
ATOM 628 O O . TYR A 1 82 ? -0.829 -5.462 -8.236 1.00 98.19 82 TYR A O 1
ATOM 636 N N . PRO A 1 83 ? -0.562 -7.602 -8.876 1.00 96.38 83 PRO A N 1
ATOM 637 C CA . PRO A 1 83 ? 0.536 -7.883 -7.956 1.00 96.38 83 PRO A CA 1
ATOM 638 C C . PRO A 1 83 ? 1.821 -7.098 -8.249 1.00 96.38 83 PRO A C 1
ATOM 640 O O . PRO A 1 83 ? 2.573 -6.829 -7.316 1.00 96.38 83 PRO A O 1
ATOM 643 N N . SER A 1 84 ? 2.089 -6.723 -9.504 1.00 97.62 84 SER A N 1
ATOM 644 C CA . SER A 1 84 ? 3.264 -5.914 -9.865 1.00 97.62 84 SER A CA 1
ATOM 645 C C . SER A 1 84 ? 3.076 -4.472 -9.406 1.00 97.62 84 SER A C 1
ATOM 647 O O . SER A 1 84 ? 4.019 -3.873 -8.896 1.00 97.62 84 SER A O 1
ATOM 649 N N . PHE A 1 85 ? 1.855 -3.935 -9.533 1.00 98.00 85 PHE A N 1
ATOM 650 C CA . PHE A 1 85 ? 1.507 -2.643 -8.938 1.00 98.00 85 PHE A CA 1
ATOM 651 C C . PHE A 1 85 ? 1.647 -2.693 -7.417 1.00 98.00 85 PHE A C 1
ATOM 653 O O . PHE A 1 85 ? 2.356 -1.865 -6.858 1.00 98.00 85 PHE A O 1
ATOM 660 N N . ARG A 1 86 ? 1.041 -3.690 -6.757 1.00 95.94 86 ARG A N 1
ATOM 661 C CA . ARG A 1 86 ? 1.143 -3.869 -5.298 1.00 95.94 86 ARG A CA 1
ATOM 662 C C . ARG A 1 86 ? 2.596 -3.936 -4.818 1.00 95.94 86 ARG A C 1
ATOM 664 O O . ARG A 1 86 ? 2.910 -3.434 -3.749 1.00 95.94 86 ARG A O 1
ATOM 671 N N . TRP A 1 87 ? 3.462 -4.586 -5.590 1.00 94.75 87 TRP A N 1
ATOM 672 C CA . TRP A 1 87 ? 4.878 -4.735 -5.263 1.00 94.75 87 TRP A CA 1
ATOM 673 C C . TRP A 1 87 ? 5.686 -3.438 -5.438 1.00 94.75 87 TRP A C 1
ATOM 675 O O . TRP A 1 87 ? 6.558 -3.164 -4.618 1.00 94.75 87 TRP A O 1
ATOM 685 N N . ALA A 1 88 ? 5.426 -2.657 -6.491 1.00 95.62 88 ALA A N 1
ATOM 686 C CA . ALA A 1 88 ? 6.253 -1.499 -6.846 1.00 95.62 88 ALA A CA 1
ATOM 687 C C . ALA A 1 88 ? 5.730 -0.156 -6.309 1.00 95.62 88 ALA A C 1
ATOM 689 O O . ALA A 1 88 ? 6.525 0.724 -5.969 1.00 95.62 88 ALA A O 1
ATOM 690 N N . ALA A 1 89 ? 4.409 0.031 -6.258 1.00 96.50 89 ALA A N 1
ATOM 691 C CA . ALA A 1 89 ? 3.804 1.301 -5.879 1.00 96.50 89 ALA A CA 1
ATOM 692 C C . ALA A 1 89 ? 3.948 1.545 -4.371 1.00 96.50 89 ALA A C 1
ATOM 694 O O . ALA A 1 89 ? 3.570 0.714 -3.545 1.00 96.50 89 ALA A O 1
ATOM 695 N N . HIS A 1 90 ? 4.470 2.712 -4.007 1.00 94.31 90 HIS A N 1
ATOM 696 C CA . HIS A 1 90 ? 4.727 3.077 -2.621 1.00 94.31 90 HIS A CA 1
ATOM 697 C C . HIS A 1 90 ? 4.395 4.548 -2.371 1.00 94.31 90 HIS A C 1
ATOM 699 O O . HIS A 1 90 ? 4.386 5.370 -3.283 1.00 94.31 90 HIS A O 1
ATOM 705 N N . LEU A 1 91 ? 4.098 4.871 -1.112 1.00 96.50 91 LEU A N 1
ATOM 706 C CA . LEU A 1 91 ? 4.058 6.258 -0.652 1.00 96.50 91 LEU A CA 1
ATOM 707 C C . LEU A 1 91 ? 5.498 6.766 -0.469 1.00 96.50 91 LEU A C 1
ATOM 709 O O . LEU A 1 91 ? 6.377 5.946 -0.178 1.00 96.50 91 LEU A O 1
ATOM 713 N N . PRO A 1 92 ? 5.747 8.087 -0.553 1.00 94.62 92 PRO A N 1
ATOM 714 C CA . PRO A 1 92 ? 7.082 8.658 -0.391 1.00 94.62 92 PRO A CA 1
ATOM 715 C C . PRO A 1 92 ? 7.813 8.130 0.855 1.00 94.62 92 PRO A C 1
ATOM 717 O O . PRO A 1 92 ? 7.203 7.979 1.914 1.00 94.62 92 PRO A O 1
ATOM 720 N N . PRO A 1 93 ? 9.118 7.832 0.796 1.00 91.75 93 PRO A N 1
ATOM 721 C CA . PRO A 1 93 ? 9.829 7.243 1.934 1.00 91.75 93 PRO A CA 1
ATOM 722 C C . PRO A 1 93 ? 9.965 8.211 3.118 1.00 91.75 93 PRO A C 1
ATOM 724 O O . PRO A 1 93 ? 10.082 7.772 4.267 1.00 91.75 93 PRO A O 1
ATOM 727 N N . ASP A 1 94 ? 9.906 9.517 2.864 1.00 93.88 94 ASP A N 1
ATOM 728 C CA . ASP A 1 94 ? 10.007 10.565 3.874 1.00 93.88 94 ASP A CA 1
ATOM 729 C C . ASP A 1 94 ? 8.627 10.971 4.400 1.00 93.88 94 ASP A C 1
ATOM 731 O O . ASP A 1 94 ? 7.739 11.371 3.654 1.00 93.88 94 ASP A O 1
ATOM 735 N N . TRP A 1 95 ? 8.455 10.826 5.712 1.00 95.94 95 TRP A N 1
ATOM 736 C CA . TRP A 1 95 ? 7.246 11.138 6.468 1.00 95.94 95 TRP A CA 1
ATOM 737 C C . TRP A 1 95 ? 7.537 11.154 7.974 1.00 95.94 95 TRP A C 1
ATOM 739 O O . TRP A 1 95 ? 8.398 10.407 8.463 1.00 95.94 95 TRP A O 1
ATOM 749 N N . ASP A 1 96 ? 6.793 11.979 8.702 1.00 94.38 96 ASP A N 1
ATOM 750 C CA . ASP A 1 96 ? 6.878 12.135 10.159 1.00 94.38 96 ASP A CA 1
ATOM 751 C C . ASP A 1 96 ? 5.530 12.504 10.812 1.00 94.38 96 A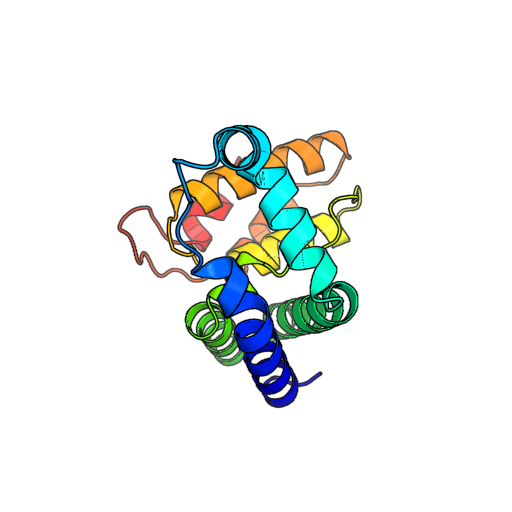SP A C 1
ATOM 753 O O . ASP A 1 96 ? 5.468 12.764 12.012 1.00 94.38 96 ASP A O 1
ATOM 757 N N . THR A 1 97 ? 4.429 12.492 10.053 1.00 97.12 97 THR A N 1
ATOM 758 C CA . THR A 1 97 ? 3.105 12.884 10.552 1.00 97.12 97 THR A CA 1
ATOM 759 C C . THR A 1 97 ? 2.218 11.680 10.867 1.00 97.12 97 THR A C 1
ATOM 761 O O . THR A 1 97 ? 2.366 10.588 10.311 1.00 97.12 97 THR A O 1
ATOM 764 N N . ALA A 1 98 ? 1.236 11.892 11.747 1.00 97.44 98 ALA A N 1
ATOM 765 C CA . ALA A 1 98 ? 0.227 10.885 12.071 1.00 97.44 98 ALA A CA 1
ATOM 766 C C . ALA A 1 98 ? -0.655 10.520 10.862 1.00 97.44 98 ALA A C 1
ATOM 768 O O . ALA A 1 98 ? -1.053 9.366 10.716 1.00 97.44 98 ALA A O 1
ATOM 769 N N . GLU A 1 99 ? -0.937 11.486 9.985 1.00 97.69 99 GLU A N 1
ATOM 770 C CA . GLU A 1 99 ? -1.716 11.282 8.759 1.00 97.69 99 GLU A CA 1
ATOM 771 C C . GLU A 1 99 ? -0.996 10.341 7.786 1.00 97.69 99 GLU A C 1
ATOM 773 O O . GLU A 1 99 ? -1.579 9.371 7.303 1.00 97.69 99 GLU A O 1
ATOM 778 N N . GLU A 1 100 ? 0.299 10.564 7.570 1.00 98.00 100 GLU A N 1
ATOM 779 C CA . GLU A 1 100 ? 1.121 9.726 6.700 1.00 98.00 100 GLU A CA 1
ATOM 780 C C . GLU A 1 100 ? 1.351 8.327 7.302 1.00 98.00 100 GLU A C 1
ATOM 782 O O . GLU A 1 100 ? 1.337 7.324 6.577 1.00 98.00 100 GLU A O 1
ATOM 787 N N . PHE A 1 101 ? 1.482 8.220 8.628 1.00 98.25 101 PHE A N 1
ATOM 788 C CA . PHE A 1 101 ? 1.489 6.923 9.312 1.00 98.25 101 PHE A CA 1
ATOM 789 C C . PHE A 1 101 ? 0.175 6.160 9.090 1.00 98.25 101 PHE A C 1
ATOM 791 O O . PHE A 1 101 ? 0.184 4.989 8.705 1.00 98.25 101 PHE A O 1
ATOM 798 N N . ARG A 1 102 ? -0.963 6.839 9.271 1.00 98.44 102 ARG A N 1
ATOM 799 C CA . ARG A 1 102 ? -2.296 6.273 9.050 1.00 98.44 102 ARG A CA 1
ATOM 800 C C . ARG A 1 102 ? -2.478 5.795 7.610 1.00 98.44 102 ARG A C 1
ATOM 802 O O . ARG A 1 102 ? -2.944 4.676 7.409 1.00 98.44 102 ARG A O 1
ATOM 809 N N . ALA A 1 103 ? -2.075 6.590 6.619 1.00 98.56 103 ALA A N 1
ATOM 810 C CA . ALA A 1 103 ? -2.151 6.211 5.208 1.00 98.56 103 ALA A CA 1
ATOM 811 C C . ALA A 1 103 ? -1.369 4.917 4.913 1.00 98.56 103 ALA A C 1
ATOM 813 O O . ALA A 1 103 ? -1.871 4.034 4.217 1.00 98.56 103 ALA A O 1
ATOM 814 N N . ARG A 1 104 ? -0.177 4.754 5.505 1.00 98.19 104 ARG A N 1
ATOM 815 C CA . ARG A 1 104 ? 0.640 3.532 5.365 1.00 98.19 104 ARG A CA 1
ATOM 816 C C . ARG A 1 104 ? -0.007 2.316 6.010 1.00 98.19 104 ARG A C 1
ATOM 818 O O . ARG A 1 104 ? 0.008 1.243 5.415 1.00 98.19 104 ARG A O 1
ATOM 825 N N . LEU A 1 105 ? -0.616 2.474 7.184 1.00 98.12 105 LEU A N 1
ATOM 826 C CA . LEU A 1 105 ? -1.356 1.383 7.817 1.00 98.12 105 LEU A CA 1
ATOM 827 C C . LEU A 1 105 ? -2.596 0.981 7.011 1.00 98.12 105 LEU A C 1
ATOM 829 O O . LEU A 1 105 ? -2.895 -0.206 6.911 1.00 98.12 105 LEU A O 1
ATOM 833 N N . ILE A 1 106 ? -3.296 1.940 6.403 1.00 98.56 106 ILE A N 1
ATOM 834 C CA . ILE A 1 106 ? -4.432 1.645 5.521 1.00 98.56 106 ILE A CA 1
ATOM 835 C C . ILE A 1 106 ? -3.966 0.917 4.264 1.00 98.56 106 ILE A C 1
ATOM 837 O O . ILE A 1 106 ? -4.591 -0.069 3.886 1.00 98.56 106 ILE A O 1
ATOM 841 N N . HIS A 1 107 ? -2.858 1.345 3.655 1.00 98.12 107 HIS A N 1
ATOM 842 C CA . HIS A 1 107 ? -2.261 0.629 2.529 1.00 98.12 107 HIS A CA 1
ATOM 843 C C . HIS A 1 107 ? -1.934 -0.823 2.904 1.00 98.12 107 HIS A C 1
ATOM 845 O O . HIS A 1 107 ? -2.399 -1.744 2.238 1.00 98.12 107 HIS A O 1
ATOM 851 N N . LEU A 1 108 ? -1.235 -1.034 4.022 1.00 96.56 108 LEU A N 1
ATOM 852 C CA . LEU A 1 108 ? -0.906 -2.364 4.538 1.00 96.56 108 LEU A CA 1
ATOM 853 C C . LEU A 1 108 ? -2.176 -3.206 4.791 1.00 96.56 108 LEU A C 1
ATOM 855 O O . LEU A 1 108 ? -2.262 -4.368 4.397 1.00 96.56 108 LEU A O 1
ATOM 859 N N . SER A 1 109 ? -3.218 -2.593 5.360 1.00 97.31 109 SER A N 1
ATOM 860 C CA . SER A 1 109 ? -4.531 -3.218 5.568 1.00 97.31 109 SER A CA 1
ATOM 861 C C . SER A 1 109 ? -5.269 -3.555 4.263 1.00 97.31 109 SER A C 1
ATOM 863 O O . SER A 1 109 ? -6.040 -4.516 4.213 1.00 97.31 109 SER A O 1
ATOM 865 N N . ALA A 1 110 ? -5.075 -2.765 3.207 1.00 97.25 110 ALA A N 1
ATOM 866 C CA . ALA A 1 110 ? -5.664 -2.992 1.891 1.00 97.25 110 ALA A CA 1
ATOM 867 C C . ALA A 1 110 ? -4.918 -4.077 1.095 1.00 97.25 110 ALA A C 1
ATOM 869 O O . ALA A 1 110 ? -5.543 -4.785 0.310 1.00 97.25 110 ALA A O 1
ATOM 870 N N . CYS A 1 111 ? -3.619 -4.263 1.335 1.00 95.12 111 CYS A N 1
ATOM 871 C CA . CYS A 1 111 ? -2.850 -5.390 0.800 1.00 95.12 111 CYS A CA 1
ATOM 872 C C . CYS A 1 111 ? -3.245 -6.736 1.427 1.00 95.12 111 CYS A C 1
ATOM 874 O O . CYS A 1 111 ? -3.036 -7.777 0.803 1.00 95.12 111 CYS A O 1
ATOM 876 N N . ASP A 1 112 ? -3.819 -6.705 2.637 1.00 92.38 112 ASP A N 1
ATOM 877 C CA . ASP A 1 112 ? -4.418 -7.835 3.358 1.00 92.38 112 ASP A CA 1
ATOM 878 C C . ASP A 1 112 ? -3.546 -9.095 3.352 1.00 92.38 112 ASP A C 1
ATOM 880 O O . ASP A 1 112 ? -3.886 -10.120 2.753 1.00 92.38 112 ASP A O 1
ATOM 884 N N . GLN A 1 113 ? -2.416 -8.985 4.061 1.00 86.25 113 GLN A N 1
ATOM 885 C CA . GLN A 1 113 ? -1.398 -10.027 4.264 1.00 86.25 113 GLN A CA 1
ATOM 886 C C . GLN A 1 113 ? -0.461 -10.289 3.078 1.00 86.25 113 GLN A C 1
ATOM 888 O O . GLN A 1 113 ? 0.452 -11.107 3.197 1.00 86.25 113 GLN A O 1
ATOM 893 N N . GLY A 1 114 ? -0.622 -9.565 1.969 1.00 85.81 114 GLY A N 1
ATOM 894 C CA . GLY A 1 114 ? 0.382 -9.557 0.912 1.00 85.81 114 GLY A CA 1
ATOM 895 C C . GLY A 1 114 ? 0.516 -10.912 0.205 1.00 85.81 114 GLY A C 1
ATOM 896 O O . GLY A 1 114 ? -0.470 -11.605 -0.044 1.00 85.81 114 GLY A O 1
ATOM 897 N N . ALA A 1 115 ? 1.734 -11.253 -0.225 1.00 85.31 115 ALA A N 1
ATOM 898 C CA . ALA A 1 115 ? 2.086 -12.614 -0.659 1.00 85.31 115 ALA A CA 1
ATOM 899 C C . ALA A 1 115 ? 2.737 -13.429 0.472 1.00 85.31 115 ALA A C 1
ATOM 901 O O . ALA A 1 115 ? 2.671 -14.659 0.459 1.00 85.31 115 ALA A O 1
ATOM 902 N N . ASP A 1 116 ? 3.367 -12.741 1.428 1.00 88.56 116 ASP A N 1
ATOM 903 C CA . ASP A 1 116 ? 3.986 -13.317 2.614 1.00 88.56 116 ASP A CA 1
ATOM 904 C C . ASP A 1 116 ? 3.596 -12.473 3.841 1.00 88.56 116 ASP A C 1
ATOM 906 O O . ASP A 1 116 ? 4.054 -11.335 3.972 1.00 88.56 116 ASP A O 1
ATOM 910 N N . PRO A 1 117 ? 2.791 -13.008 4.778 1.00 86.50 117 PRO A N 1
ATOM 911 C CA . PRO A 1 117 ? 2.372 -12.261 5.964 1.00 86.50 117 PRO A CA 1
ATOM 912 C C . PRO A 1 117 ? 3.547 -11.859 6.867 1.00 86.50 117 PRO A C 1
ATOM 914 O O . PRO A 1 117 ? 3.405 -10.970 7.707 1.00 86.50 117 PRO A O 1
ATOM 917 N N . ARG A 1 118 ? 4.715 -12.504 6.735 1.00 90.81 118 ARG A N 1
ATOM 918 C CA . ARG A 1 118 ? 5.907 -12.173 7.529 1.00 90.81 118 ARG A CA 1
ATOM 919 C C . ARG A 1 118 ? 6.508 -10.837 7.109 1.00 90.81 118 ARG A C 1
ATOM 921 O O . ARG A 1 118 ? 6.925 -10.087 7.990 1.00 90.81 118 ARG A O 1
ATOM 928 N N . ASP A 1 119 ? 6.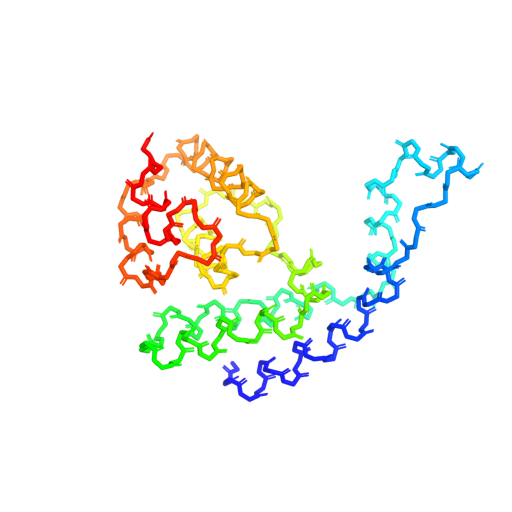508 -10.536 5.812 1.00 90.50 119 ASP A N 1
ATOM 929 C CA . ASP A 1 119 ? 6.989 -9.253 5.293 1.00 90.50 119 ASP A CA 1
ATOM 930 C C . ASP A 1 119 ? 6.098 -8.115 5.800 1.00 90.50 119 ASP A C 1
ATOM 932 O O . ASP A 1 119 ? 6.601 -7.112 6.302 1.00 90.50 119 ASP A O 1
ATOM 936 N N . GLU A 1 120 ? 4.779 -8.322 5.806 1.00 89.81 120 GLU A N 1
ATOM 937 C CA . GLU A 1 120 ? 3.813 -7.349 6.331 1.00 89.81 120 GLU A CA 1
ATOM 938 C C . GLU A 1 120 ? 3.985 -7.111 7.839 1.00 89.81 120 GLU A C 1
ATOM 940 O O . GLU A 1 120 ? 3.918 -5.977 8.312 1.00 89.81 120 GLU A O 1
ATOM 945 N N . ILE A 1 121 ? 4.262 -8.161 8.623 1.00 92.75 121 ILE A N 1
ATOM 946 C CA . ILE A 1 121 ? 4.551 -8.024 10.062 1.00 92.75 121 ILE A CA 1
ATOM 947 C C . ILE A 1 121 ? 5.834 -7.215 10.293 1.00 92.75 121 ILE A C 1
ATOM 949 O O . ILE A 1 121 ? 5.889 -6.402 11.220 1.00 92.75 121 ILE A O 1
ATOM 953 N N . LEU A 1 122 ? 6.877 -7.439 9.488 1.00 94.00 122 LEU A N 1
ATOM 954 C CA . LEU A 1 122 ? 8.124 -6.679 9.588 1.00 94.00 122 LEU A CA 1
ATOM 955 C C . LEU A 1 122 ? 7.917 -5.217 9.178 1.00 94.00 122 LEU A C 1
ATOM 957 O O . LEU A 1 122 ? 8.355 -4.328 9.910 1.00 94.00 122 LEU A O 1
ATOM 961 N N . ALA A 1 123 ? 7.194 -4.967 8.083 1.00 93.50 123 ALA A N 1
ATOM 962 C CA . ALA A 1 123 ? 6.837 -3.624 7.637 1.00 93.50 123 ALA A CA 1
ATOM 963 C C . ALA A 1 123 ? 6.023 -2.879 8.705 1.00 93.50 123 ALA A C 1
ATOM 965 O O . ALA A 1 123 ? 6.348 -1.749 9.061 1.00 93.50 123 ALA A O 1
ATOM 966 N N . LEU A 1 124 ? 5.019 -3.533 9.297 1.00 96.00 124 LEU A N 1
ATOM 967 C CA . LEU A 1 124 ? 4.211 -2.963 10.375 1.00 96.00 124 LEU A CA 1
ATOM 968 C C . LEU A 1 124 ? 5.062 -2.548 11.584 1.00 96.00 124 LEU A C 1
ATOM 970 O O . LEU A 1 124 ? 4.845 -1.479 12.157 1.00 96.00 124 LEU A O 1
ATOM 974 N N . ARG A 1 125 ? 6.034 -3.377 11.981 1.00 96.00 125 ARG A N 1
ATOM 975 C CA . ARG A 1 125 ? 6.936 -3.058 13.097 1.00 96.00 125 ARG A CA 1
ATOM 976 C C . ARG A 1 125 ? 7.792 -1.832 12.798 1.00 96.00 125 ARG A C 1
ATOM 978 O O . ARG A 1 125 ? 7.837 -0.934 13.635 1.00 96.00 125 ARG A O 1
ATOM 985 N N . ASP A 1 126 ? 8.399 -1.767 11.613 1.00 95.75 126 ASP A N 1
ATOM 986 C CA . ASP A 1 126 ? 9.217 -0.617 11.205 1.00 95.75 126 ASP A CA 1
ATOM 987 C C . ASP A 1 126 ? 8.394 0.683 11.164 1.00 95.75 126 ASP A C 1
ATOM 989 O O . ASP A 1 126 ? 8.803 1.705 11.724 1.00 95.75 126 ASP A O 1
ATOM 993 N N . LEU A 1 127 ? 7.180 0.624 10.602 1.00 97.06 127 LEU A N 1
ATOM 994 C CA . LEU A 1 127 ? 6.246 1.751 10.586 1.00 97.06 127 LEU A CA 1
ATOM 995 C C . LEU A 1 127 ? 5.915 2.232 12.006 1.00 97.06 127 LEU A C 1
ATOM 997 O O . LEU A 1 127 ? 5.991 3.430 12.282 1.00 97.06 127 LEU A O 1
ATOM 1001 N N . CYS A 1 128 ? 5.581 1.315 12.917 1.00 97.44 128 CYS A N 1
ATOM 1002 C CA . CYS A 1 128 ? 5.281 1.650 14.309 1.00 97.44 128 CYS A CA 1
ATOM 1003 C C . CYS A 1 128 ? 6.494 2.257 15.028 1.00 97.44 128 CYS A C 1
ATOM 1005 O O . CYS A 1 128 ? 6.360 3.276 15.703 1.00 97.44 128 CYS A O 1
ATOM 1007 N N . ASP A 1 129 ? 7.687 1.683 14.869 1.00 96.44 129 ASP A N 1
ATOM 1008 C CA . ASP A 1 129 ? 8.912 2.191 15.496 1.00 96.44 129 ASP A CA 1
ATOM 1009 C C . ASP A 1 129 ? 9.293 3.581 14.981 1.00 96.44 129 ASP A C 1
ATOM 1011 O O . ASP A 1 129 ? 9.736 4.446 15.745 1.00 96.44 129 ASP A O 1
ATOM 1015 N N . ARG A 1 130 ? 9.095 3.840 13.688 1.00 96.69 130 ARG A N 1
ATOM 1016 C CA . ARG A 1 130 ? 9.266 5.175 13.113 1.00 96.69 130 ARG A CA 1
ATOM 1017 C C . ARG A 1 130 ? 8.227 6.166 13.637 1.00 96.69 130 ARG A C 1
ATOM 1019 O O . ARG A 1 130 ? 8.610 7.252 14.067 1.00 96.69 130 ARG A O 1
ATOM 1026 N N . ALA A 1 131 ? 6.952 5.793 13.675 1.00 97.00 131 ALA A N 1
ATOM 1027 C CA . ALA A 1 131 ? 5.880 6.651 14.177 1.00 97.00 131 ALA A CA 1
ATOM 1028 C C . ALA A 1 131 ? 6.064 7.005 15.665 1.00 97.00 131 ALA A C 1
ATOM 1030 O O . ALA A 1 131 ? 5.927 8.170 16.039 1.00 97.00 131 ALA A O 1
ATOM 1031 N N . ARG A 1 132 ? 6.492 6.045 16.501 1.00 96.50 132 ARG A N 1
ATOM 1032 C CA . ARG A 1 132 ? 6.866 6.301 17.905 1.00 96.50 132 ARG A CA 1
ATOM 1033 C C . ARG A 1 132 ? 7.991 7.332 18.009 1.00 96.50 132 ARG A C 1
ATOM 1035 O O . ARG A 1 132 ? 7.896 8.257 18.811 1.00 96.50 132 ARG A O 1
ATOM 1042 N N . ARG A 1 133 ? 9.041 7.209 17.184 1.00 96.94 133 ARG A N 1
ATOM 1043 C CA . ARG A 1 133 ? 10.151 8.183 17.139 1.00 96.94 133 ARG A CA 1
ATOM 1044 C C . ARG A 1 133 ? 9.699 9.578 16.700 1.00 96.94 133 ARG A C 1
ATOM 1046 O O . ARG A 1 133 ? 10.272 10.557 17.166 1.00 96.94 133 ARG A O 1
ATOM 1053 N N . ALA A 1 134 ? 8.676 9.662 15.855 1.00 96.06 134 ALA A N 1
ATOM 1054 C CA . ALA A 1 134 ? 8.065 10.916 15.422 1.00 96.06 134 ALA A CA 1
ATOM 1055 C C . ALA A 1 134 ? 7.036 11.486 16.425 1.00 96.06 134 ALA A C 1
ATOM 1057 O O . ALA A 1 134 ? 6.474 12.551 16.190 1.00 96.06 134 ALA A O 1
ATOM 1058 N N . GLY A 1 135 ? 6.779 10.807 17.552 1.00 97.00 135 GLY A N 1
ATOM 1059 C CA . GLY A 1 135 ? 5.827 11.262 18.573 1.00 97.00 135 GLY A CA 1
ATOM 1060 C C . GLY A 1 135 ? 4.353 11.049 18.208 1.00 97.00 135 GLY A C 1
ATOM 1061 O O . GLY A 1 135 ? 3.479 11.666 18.815 1.00 97.00 135 GLY A O 1
ATOM 1062 N N . VAL A 1 136 ? 4.063 10.187 17.230 1.00 97.00 136 VAL A N 1
ATOM 1063 C CA . VAL A 1 136 ? 2.695 9.828 16.829 1.00 97.00 136 VAL A CA 1
ATOM 1064 C C . VAL A 1 136 ? 2.067 8.889 17.866 1.00 97.00 136 VAL A C 1
ATOM 1066 O O . VAL A 1 136 ? 2.715 7.951 18.337 1.00 97.00 136 VAL A O 1
ATOM 1069 N N . ASP A 1 137 ? 0.782 9.091 18.180 1.00 95.88 137 ASP A N 1
ATOM 1070 C CA . ASP A 1 137 ? -0.017 8.141 18.970 1.00 95.88 137 ASP A CA 1
ATOM 1071 C C . ASP A 1 137 ? -0.327 6.884 18.142 1.00 95.88 137 ASP A C 1
ATOM 1073 O O . ASP A 1 137 ? -1.368 6.750 17.494 1.00 95.88 137 ASP A O 1
ATOM 1077 N N . VAL A 1 138 ? 0.632 5.961 18.140 1.00 97.19 138 VAL A N 1
ATOM 1078 C CA . VAL A 1 138 ? 0.581 4.720 17.363 1.00 97.19 138 VAL A CA 1
ATOM 1079 C C . VAL A 1 138 ? -0.617 3.856 17.749 1.00 97.19 138 VAL A C 1
ATOM 1081 O O . VAL A 1 138 ? -1.265 3.281 16.875 1.00 97.19 138 VAL A O 1
ATOM 1084 N N . GLU A 1 139 ? -0.948 3.769 19.039 1.00 96.56 139 GLU A N 1
ATOM 1085 C CA . GLU A 1 139 ? -2.016 2.882 19.494 1.00 96.56 139 GLU A CA 1
ATOM 1086 C C . GLU A 1 139 ? -3.395 3.340 19.013 1.00 96.56 139 GLU A C 1
ATOM 1088 O O . GLU A 1 139 ? -4.242 2.504 18.687 1.00 96.56 139 GLU A O 1
ATOM 1093 N N . ALA A 1 140 ? -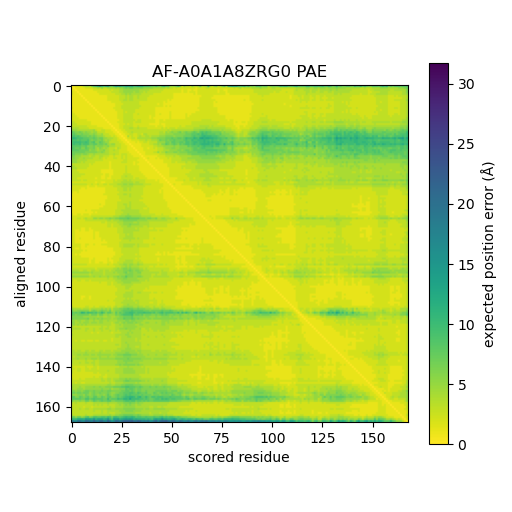3.648 4.651 18.993 1.00 96.31 140 ALA A N 1
ATOM 1094 C CA . ALA A 1 140 ? -4.903 5.192 18.482 1.00 96.31 140 ALA A CA 1
ATOM 1095 C C . ALA A 1 140 ? -5.095 4.833 17.002 1.00 96.31 140 ALA A C 1
ATOM 1097 O O . ALA A 1 140 ? -6.138 4.284 16.636 1.00 96.31 140 ALA A O 1
ATOM 1098 N N . VAL A 1 141 ? -4.066 5.052 16.179 1.00 97.88 141 VAL A N 1
ATOM 1099 C CA . VAL A 1 141 ? -4.133 4.781 14.736 1.00 97.88 141 VAL A CA 1
ATOM 1100 C C . VAL A 1 141 ? -4.227 3.277 14.451 1.00 97.88 141 VAL A C 1
ATOM 1102 O O . VAL A 1 141 ? -5.025 2.865 13.612 1.00 97.88 141 VAL A O 1
ATOM 1105 N N . LEU A 1 142 ? -3.496 2.426 15.182 1.00 98.12 142 LEU A N 1
ATOM 1106 C CA . LEU A 1 142 ? -3.603 0.969 15.027 1.00 98.12 142 LEU A CA 1
ATOM 1107 C C . LEU A 1 142 ? -5.016 0.458 15.310 1.00 98.12 142 LEU A C 1
ATOM 1109 O O . LEU A 1 142 ? -5.522 -0.376 14.564 1.00 98.12 142 LEU A O 1
ATOM 1113 N N . ARG A 1 143 ? -5.671 0.952 16.371 1.00 98.00 143 ARG A N 1
ATOM 1114 C CA . ARG A 1 143 ? -7.054 0.560 16.691 1.00 98.00 143 ARG A CA 1
ATOM 1115 C C . ARG A 1 143 ? -8.034 1.014 15.617 1.00 98.00 143 ARG A C 1
ATOM 1117 O O . ARG A 1 143 ? -8.942 0.257 15.283 1.00 98.00 143 ARG A O 1
ATOM 1124 N N . GLU A 1 144 ? -7.853 2.227 15.102 1.00 97.75 144 GLU A N 1
ATOM 1125 C CA . GLU A 1 144 ? -8.676 2.768 14.024 1.00 97.75 144 GLU A CA 1
ATOM 1126 C C . GLU A 1 144 ? -8.573 1.894 12.769 1.00 97.75 144 GLU A C 1
ATOM 1128 O O . GLU A 1 144 ? -9.587 1.415 12.261 1.00 97.75 144 GLU A O 1
ATOM 1133 N N . VAL A 1 145 ? -7.352 1.626 12.300 1.00 98.25 145 VAL A N 1
ATOM 1134 C CA . VAL A 1 145 ? -7.139 0.837 11.082 1.00 98.25 145 VAL A CA 1
ATOM 1135 C C . VAL A 1 145 ? -7.554 -0.619 11.293 1.00 98.25 145 VAL A C 1
ATOM 1137 O O . VAL A 1 145 ? -8.243 -1.186 10.452 1.00 98.25 145 VAL A O 1
ATOM 1140 N N . ALA A 1 146 ? -7.279 -1.210 12.456 1.00 97.81 146 ALA A N 1
ATOM 1141 C CA . ALA A 1 146 ? -7.743 -2.561 12.766 1.00 97.81 146 ALA A CA 1
ATOM 1142 C C . ALA A 1 146 ? -9.277 -2.702 12.742 1.00 97.81 146 ALA A C 1
ATOM 1144 O O . ALA A 1 146 ? -9.786 -3.798 12.515 1.00 97.81 146 ALA A O 1
ATOM 1145 N N . ALA A 1 147 ? -10.033 -1.627 12.989 1.00 97.56 147 ALA A N 1
ATOM 1146 C CA . ALA A 1 147 ? -11.494 -1.655 12.919 1.00 97.56 147 ALA A CA 1
ATOM 1147 C C . ALA A 1 147 ? -12.035 -1.724 11.478 1.00 97.56 147 ALA A C 1
ATOM 1149 O O . ALA A 1 147 ? -13.182 -2.127 11.291 1.00 97.56 147 ALA A O 1
ATOM 1150 N N . MET A 1 148 ? -11.228 -1.355 10.478 1.00 97.19 148 MET A N 1
ATOM 1151 C CA . MET A 1 148 ? -11.558 -1.463 9.049 1.00 97.19 148 MET A CA 1
ATOM 1152 C C . MET A 1 148 ? -10.868 -2.645 8.348 1.00 97.19 148 MET A C 1
ATOM 1154 O O . MET A 1 148 ? -11.215 -2.960 7.211 1.00 97.19 148 MET A O 1
ATOM 1158 N N . SER A 1 149 ? -9.903 -3.294 9.003 1.00 97.38 149 SER A N 1
ATOM 1159 C CA . SER A 1 149 ? -9.168 -4.436 8.457 1.00 97.38 149 SER A CA 1
ATOM 1160 C C . SER A 1 149 ? -9.978 -5.730 8.432 1.00 97.38 149 SER A C 1
ATOM 1162 O O . SER A 1 149 ? -10.808 -5.990 9.303 1.00 97.38 149 SER A O 1
ATOM 1164 N N . SER A 1 150 ? -9.637 -6.584 7.466 1.00 94.75 150 SER A N 1
ATOM 1165 C CA . SER A 1 150 ? -10.163 -7.943 7.324 1.00 94.75 150 SER A CA 1
ATOM 1166 C C . SER A 1 150 ? -9.921 -8.792 8.578 1.00 94.75 150 SER A C 1
ATOM 1168 O O . SER A 1 150 ? -8.854 -8.728 9.203 1.00 94.75 150 SER A O 1
ATOM 1170 N N . ASP A 1 151 ? -10.905 -9.622 8.928 1.00 95.44 151 ASP A N 1
ATOM 1171 C CA . ASP A 1 151 ? -10.805 -10.653 9.962 1.00 95.44 151 ASP A CA 1
ATOM 1172 C C . ASP A 1 151 ? -10.459 -12.044 9.400 1.00 95.44 151 ASP A C 1
ATOM 1174 O O . ASP A 1 151 ? -10.312 -12.991 10.175 1.00 95.44 151 ASP A O 1
ATOM 1178 N N . ALA A 1 152 ? -10.248 -12.160 8.084 1.00 92.88 152 ALA A N 1
ATOM 1179 C CA . ALA A 1 152 ? -9.833 -13.397 7.440 1.00 92.88 152 ALA A CA 1
ATOM 1180 C C . ALA A 1 152 ? -8.379 -13.760 7.786 1.00 92.88 152 ALA A C 1
ATOM 1182 O O . ALA A 1 152 ? -7.480 -12.924 7.710 1.00 92.88 152 ALA A O 1
ATOM 1183 N N . ASP A 1 153 ? -8.142 -15.027 8.125 1.00 91.69 153 ASP A N 1
ATOM 1184 C CA . ASP A 1 153 ? -6.804 -15.596 8.311 1.00 91.69 153 ASP A CA 1
ATOM 1185 C C . ASP A 1 153 ? -6.425 -16.421 7.074 1.00 91.69 153 ASP A C 1
ATOM 1187 O O . ASP A 1 153 ? -6.720 -17.615 6.989 1.00 91.69 153 ASP A O 1
ATOM 1191 N N . ARG A 1 154 ? -5.826 -15.768 6.069 1.00 87.06 154 ARG A N 1
ATOM 1192 C CA . ARG A 1 154 ? -5.558 -16.390 4.759 1.00 87.06 154 ARG A CA 1
ATOM 1193 C C . ARG A 1 154 ? -4.399 -17.385 4.809 1.00 87.06 154 ARG A C 1
ATOM 1195 O O . ARG A 1 154 ? -4.334 -18.290 3.979 1.00 87.06 154 ARG A O 1
ATOM 1202 N N . HIS A 1 155 ? -3.491 -17.214 5.769 1.00 88.06 155 HIS A N 1
ATOM 1203 C CA . HIS A 1 155 ? -2.206 -17.918 5.818 1.00 88.06 155 HIS A CA 1
ATOM 1204 C C . HIS A 1 155 ? -1.955 -18.682 7.130 1.00 88.06 155 HIS A C 1
ATOM 1206 O O . HIS A 1 155 ? -0.890 -19.277 7.289 1.00 88.06 155 HIS A O 1
ATOM 1212 N N . GLY A 1 156 ? -2.915 -18.706 8.060 1.00 88.31 156 GLY A N 1
ATOM 1213 C CA . GLY A 1 156 ? -2.781 -19.379 9.358 1.00 88.31 156 GLY A CA 1
ATOM 1214 C C . GLY A 1 156 ? -1.887 -18.628 10.349 1.00 88.31 156 GLY A C 1
ATOM 1215 O O . GLY A 1 156 ? -1.347 -19.232 11.276 1.00 88.31 156 GLY A O 1
ATOM 1216 N N . THR A 1 157 ? -1.686 -17.326 10.137 1.00 86.00 157 THR A N 1
ATOM 1217 C CA . THR A 1 157 ? -0.827 -16.450 10.954 1.00 86.00 157 THR A CA 1
ATOM 1218 C C . THR A 1 157 ? -1.637 -15.422 11.750 1.00 86.00 157 THR A C 1
ATOM 1220 O O . THR A 1 157 ? -1.068 -14.474 12.293 1.00 86.00 157 THR A O 1
ATOM 1223 N N . GLY A 1 158 ? -2.961 -15.604 11.826 1.00 90.88 158 GLY A N 1
ATOM 1224 C CA . GLY A 1 158 ? -3.913 -14.608 12.312 1.00 90.88 158 GLY A CA 1
ATOM 1225 C C . GLY A 1 158 ? -4.322 -13.637 11.207 1.00 90.88 158 GLY A C 1
ATOM 1226 O O . GLY A 1 158 ? -3.641 -13.536 10.197 1.00 90.88 158 GLY A O 1
ATOM 1227 N N . SER A 1 159 ? -5.434 -12.924 11.385 1.00 94.81 159 SER A N 1
ATOM 1228 C CA . SER A 1 159 ? -5.951 -11.964 10.401 1.00 94.81 159 SER A CA 1
ATOM 1229 C C . SER A 1 159 ? -5.215 -10.628 10.409 1.00 94.81 159 SER A C 1
ATOM 1231 O O . SER A 1 159 ? -4.553 -10.294 11.392 1.00 94.81 159 SER A O 1
ATOM 1233 N N . MET A 1 160 ? -5.373 -9.815 9.359 1.00 95.75 160 MET A N 1
ATOM 1234 C CA . MET A 1 160 ? -4.792 -8.466 9.314 1.00 95.75 160 MET A CA 1
ATOM 1235 C C . MET A 1 160 ? -5.251 -7.608 10.504 1.00 95.75 160 MET A C 1
ATOM 1237 O O . MET A 1 160 ? -4.438 -6.967 11.174 1.00 95.75 160 MET A O 1
ATOM 1241 N N . ARG A 1 161 ? -6.537 -7.688 10.869 1.00 96.38 161 ARG A N 1
ATOM 1242 C CA . ARG A 1 161 ? -7.059 -7.085 12.103 1.00 96.38 161 ARG A CA 1
ATOM 1243 C C . ARG A 1 161 ? -6.333 -7.583 13.356 1.00 96.38 161 ARG A C 1
ATOM 1245 O O . ARG A 1 161 ? -5.965 -6.781 14.213 1.00 96.38 161 ARG A O 1
ATOM 1252 N N . GLY A 1 162 ? -6.137 -8.896 13.481 1.00 95.50 162 GLY A N 1
ATOM 1253 C CA . GLY A 1 162 ? -5.435 -9.499 14.616 1.00 95.50 162 GLY A CA 1
ATOM 1254 C C . GLY A 1 162 ? -3.971 -9.062 14.708 1.00 95.50 162 GLY A C 1
ATOM 1255 O O . GLY A 1 162 ? -3.502 -8.713 15.790 1.00 95.50 162 GLY A O 1
ATOM 1256 N N . ILE A 1 163 ? -3.281 -9.013 13.568 1.00 94.62 163 ILE A N 1
ATOM 1257 C CA . ILE A 1 163 ? -1.886 -8.575 13.451 1.00 94.62 163 ILE A CA 1
ATOM 1258 C C . ILE A 1 163 ? -1.737 -7.119 13.916 1.00 94.62 163 ILE A C 1
ATOM 1260 O O . ILE A 1 163 ? -0.877 -6.837 14.751 1.00 94.62 163 ILE A O 1
ATOM 1264 N N . LEU A 1 164 ? -2.609 -6.209 13.464 1.00 95.94 164 LEU A N 1
ATOM 1265 C CA . LEU A 1 164 ? -2.583 -4.801 13.887 1.00 95.94 164 LEU A CA 1
ATOM 1266 C C . LEU A 1 164 ? -2.827 -4.640 15.392 1.00 95.94 164 LEU A C 1
ATOM 1268 O O . LEU A 1 164 ? -2.103 -3.907 16.060 1.00 95.94 164 LEU A O 1
ATOM 1272 N N . LEU A 1 165 ? -3.807 -5.356 15.953 1.00 95.25 165 LEU A N 1
ATOM 1273 C CA . LEU A 1 165 ? -4.119 -5.294 17.389 1.00 95.25 165 LEU A CA 1
ATOM 1274 C C . LEU A 1 165 ? -3.035 -5.927 18.278 1.00 95.25 165 LEU A C 1
ATOM 1276 O O . LEU A 1 165 ? -2.936 -5.585 19.464 1.00 95.25 165 LEU A O 1
ATOM 1280 N N . GLY A 1 166 ? -2.261 -6.859 17.718 1.00 90.62 166 GLY A N 1
ATOM 1281 C CA . GLY A 1 166 ? -1.130 -7.519 18.367 1.00 90.62 166 GLY A CA 1
ATOM 1282 C C . GLY A 1 166 ? 0.177 -6.727 18.299 1.00 90.62 166 GLY A C 1
ATOM 1283 O O . GLY A 1 166 ? 1.101 -7.030 19.052 1.00 90.62 166 GLY A O 1
ATOM 1284 N N . CYS A 1 167 ? 0.264 -5.709 17.441 1.00 84.19 167 CYS A N 1
ATOM 1285 C CA . CYS A 1 167 ? 1.426 -4.834 17.331 1.00 84.19 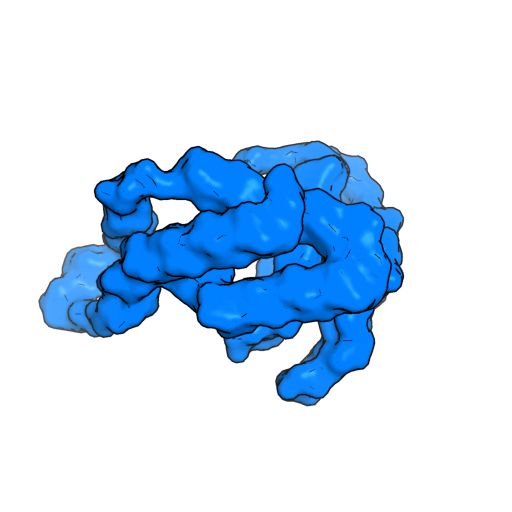167 CYS A CA 1
ATOM 1286 C C . CYS A 1 167 ? 1.398 -3.761 18.431 1.00 84.19 167 CYS A C 1
ATOM 1288 O O . CYS A 1 167 ? 0.967 -2.636 18.201 1.00 84.19 167 CYS A O 1
ATOM 1290 N N . ARG A 1 168 ? 1.829 -4.114 19.644 1.00 68.25 168 ARG A N 1
ATOM 1291 C CA . ARG A 1 168 ? 1.967 -3.182 20.775 1.00 68.25 168 ARG A CA 1
ATOM 1292 C C . ARG A 1 168 ? 3.427 -2.930 21.103 1.00 68.25 168 ARG A C 1
ATOM 1294 O O . ARG A 1 168 ? 4.191 -3.917 21.117 1.00 68.25 168 ARG A O 1
#

Radius of gyration: 16.36 Å; Cα contacts (8 Å, |Δi|>4): 179; chains: 1; bounding box: 46×32×38 Å

Foldseek 3Di:
DDLVVLLVLLVVVLVLQVCLVPDDDDVVPVVCNVVVVVNSVVVLVVSVCQVVLQVSLLVLLVQLLPDDLVSLVSLLVSCVVRVSSLVRHDHDPDDLDLVVLLSVLSSLLSVWCPPHVVVSLVVLQVSLVSNVVSVHPLQVSLQSSLVSHDQDDPPVPGTSSVSSNPND

pLDDT: mean 95.26, std 3.91, range [68.25, 98.75]

Organism: NCBI:txid299146

Mean predicted aligned error: 3.12 Å

Nearest PDB structures (foldseek):
  6yxy-assembly1_BF  TM=3.934E-01  e=5.457E+00  Trypanosoma brucei brucei